Protein AF-I7C5L6-F1 (afdb_monomer)

Nearest PDB structures (foldseek):
  2ygd-assembly1_A  TM=5.302E-01  e=4.881E+00  Homo sapiens
  2r61-assembly1_A  TM=3.384E-01  e=3.337E+00  Staphylococcus aureus
  1m4v-assembly1_A  TM=3.409E-01  e=6.761E+00  Staphylococcus aureus

Radius of gyration: 21.02 Å; Cα contacts (8 Å, |Δi|>4): 288; chains: 1; bounding box: 42×42×60 Å

Solvent-accessible surface area (backbone atoms only — not comparable to full-atom values): 10408 Å² total; per-residue (Å²): 140,83,84,85,80,84,79,84,84,76,85,85,82,88,79,87,86,85,82,88,82,88,83,89,82,81,86,75,46,40,86,86,90,76,24,63,57,84,79,74,75,75,75,74,77,62,84,80,51,79,89,52,47,51,20,24,39,38,35,41,38,31,42,70,52,99,92,49,72,52,73,43,58,35,49,26,67,58,41,86,84,19,30,55,45,77,42,83,42,76,42,90,100,52,62,39,34,36,40,32,58,43,76,37,80,58,90,74,79,72,48,60,49,77,46,80,56,97,88,38,44,44,38,39,41,33,45,82,75,52,76,56,94,65,33,44,34,30,42,24,43,46,46,61,76,52,88,68,55,45,80,49,74,53,90,95,47,39,58,42,39,35,38,35,48,129

Sequence (166 aa):
MAFIKEVAIAVAGLGTAAGVGSAVVLPIIDATPANTRNDLTVRKEEPKDPVYWEKEIRYQMKLTKDRVSVSSPLWCSKKDKSYAFFSLREQDGKKEVDLVCDYVEEKKDLGKTEVDLGGYKVKVECSHTGDTNEIKNYECTVTTTKPDMQLRVKPSDTSKVTLYWQ

Structure (mmCIF, N/CA/C/O backbone):
data_AF-I7C5L6-F1
#
_entry.id   AF-I7C5L6-F1
#
loop_
_atom_site.group_PDB
_atom_site.id
_atom_site.type_symbol
_atom_site.label_atom_id
_atom_site.label_alt_id
_atom_site.label_comp_id
_atom_site.label_asym_id
_atom_site.label_entity_id
_atom_site.label_seq_id
_atom_site.pdbx_PDB_ins_code
_atom_site.Cartn_x
_atom_site.Cartn_y
_atom_site.Cartn_z
_atom_site.occupancy
_atom_site.B_iso_or_equiv
_atom_site.auth_seq_id
_atom_site.auth_comp_id
_atom_site.auth_asym_id
_atom_site.auth_atom_id
_atom_site.pdbx_PDB_model_num
ATOM 1 N N . MET A 1 1 ? -18.486 -28.694 -3.441 1.00 33.28 1 MET A N 1
ATOM 2 C CA . MET A 1 1 ? -17.888 -28.061 -4.637 1.00 33.28 1 MET A CA 1
ATOM 3 C C . MET A 1 1 ? -18.417 -26.642 -4.695 1.00 33.28 1 MET A C 1
ATOM 5 O O . MET A 1 1 ? -19.631 -26.489 -4.706 1.00 33.28 1 MET A O 1
ATOM 9 N N . ALA A 1 2 ? -17.548 -25.635 -4.624 1.00 30.89 2 ALA A N 1
ATOM 10 C CA . ALA A 1 2 ? -17.949 -24.230 -4.603 1.00 30.89 2 ALA A CA 1
ATOM 11 C C . ALA A 1 2 ? -17.578 -23.570 -5.935 1.00 30.89 2 ALA A C 1
ATOM 13 O O . ALA A 1 2 ? -16.436 -23.678 -6.374 1.00 30.89 2 ALA A O 1
ATOM 14 N N . PHE A 1 3 ? -18.543 -22.902 -6.565 1.00 35.38 3 PHE A N 1
ATOM 15 C CA . PHE A 1 3 ? -18.291 -22.019 -7.699 1.00 35.38 3 PHE A CA 1
ATOM 16 C C . PHE A 1 3 ? -17.924 -20.638 -7.159 1.00 35.38 3 PHE A C 1
ATOM 18 O O . PHE A 1 3 ? -18.756 -19.985 -6.528 1.00 35.38 3 PHE A O 1
ATOM 25 N N . ILE A 1 4 ? -16.694 -20.197 -7.418 1.00 42.72 4 ILE A N 1
ATOM 26 C CA . ILE A 1 4 ? -16.280 -18.813 -7.176 1.00 42.72 4 ILE A CA 1
ATOM 27 C C . ILE A 1 4 ? -16.978 -17.949 -8.231 1.00 42.72 4 ILE A C 1
ATOM 29 O O . ILE A 1 4 ? -16.824 -18.189 -9.428 1.00 42.72 4 ILE A O 1
ATOM 33 N N . LYS A 1 5 ? -17.773 -16.970 -7.794 1.00 35.47 5 LYS A N 1
ATOM 34 C CA . LYS A 1 5 ? -18.355 -15.952 -8.675 1.00 35.47 5 LYS A CA 1
ATOM 35 C C . LYS A 1 5 ? -17.513 -14.688 -8.592 1.00 35.47 5 LYS A C 1
ATOM 37 O O . LYS A 1 5 ? -17.755 -13.844 -7.736 1.00 35.47 5 LYS A O 1
ATOM 42 N N . GLU A 1 6 ? -16.548 -14.552 -9.493 1.00 33.06 6 GLU A N 1
ATOM 43 C CA . GLU A 1 6 ? -15.934 -13.251 -9.750 1.00 33.06 6 GLU A CA 1
ATOM 44 C C . GLU A 1 6 ? -16.981 -12.330 -10.392 1.00 33.06 6 GLU A C 1
ATOM 46 O O . GLU A 1 6 ? -17.599 -12.682 -11.399 1.00 33.06 6 GLU A O 1
ATOM 51 N N . VAL A 1 7 ? -17.203 -11.152 -9.804 1.00 38.19 7 VAL A N 1
ATOM 52 C CA . VAL A 1 7 ? -18.089 -10.120 -10.360 1.00 38.19 7 VAL A CA 1
ATOM 53 C C . VAL A 1 7 ? -17.242 -8.900 -10.699 1.00 38.19 7 VAL A C 1
ATOM 55 O O . VAL A 1 7 ? -17.031 -8.012 -9.877 1.00 38.19 7 VAL A O 1
ATOM 58 N N . ALA A 1 8 ? -16.744 -8.861 -11.934 1.00 33.00 8 ALA A N 1
ATOM 59 C CA . ALA A 1 8 ? -16.066 -7.691 -12.473 1.00 33.00 8 ALA A CA 1
ATOM 60 C C . ALA A 1 8 ? -17.103 -6.618 -12.848 1.00 33.00 8 ALA A C 1
ATOM 62 O O . ALA A 1 8 ? -17.738 -6.690 -13.902 1.00 33.00 8 ALA A O 1
ATOM 63 N N . ILE A 1 9 ? -17.284 -5.610 -11.989 1.00 36.66 9 ILE A N 1
ATOM 64 C CA . ILE A 1 9 ? -18.131 -4.449 -12.294 1.00 36.66 9 ILE A CA 1
ATOM 65 C C . ILE A 1 9 ? -17.342 -3.491 -13.196 1.00 36.66 9 ILE A C 1
ATOM 67 O O . ILE A 1 9 ? -16.640 -2.596 -12.730 1.00 36.66 9 ILE A O 1
ATOM 71 N N . ALA A 1 10 ? -17.453 -3.690 -14.509 1.00 32.56 10 ALA A N 1
ATOM 72 C CA . ALA A 1 10 ? -16.919 -2.763 -15.499 1.00 32.56 10 ALA A CA 1
ATOM 73 C C . ALA A 1 10 ? -17.805 -1.506 -15.576 1.00 32.56 10 ALA A C 1
ATOM 75 O O . ALA A 1 10 ? -18.912 -1.542 -16.116 1.00 32.56 10 ALA A O 1
ATOM 76 N N . VAL A 1 11 ? -17.320 -0.381 -15.044 1.00 39.69 11 VAL A N 1
ATOM 77 C CA . VAL A 1 11 ? -18.007 0.914 -15.163 1.00 39.69 11 VAL A CA 1
ATOM 78 C C . VAL A 1 11 ? -17.791 1.473 -16.570 1.00 39.69 11 VAL A C 1
ATOM 80 O O . VAL A 1 11 ? -16.769 2.087 -16.868 1.00 39.69 11 VAL A O 1
ATOM 83 N N . ALA A 1 12 ? -18.771 1.263 -17.448 1.00 43.16 12 ALA A N 1
ATOM 84 C CA . ALA A 1 12 ? -18.807 1.877 -18.770 1.00 43.16 12 ALA A CA 1
ATOM 85 C C . ALA A 1 12 ? -19.254 3.350 -18.673 1.00 43.16 12 ALA A C 1
ATOM 87 O O . ALA A 1 12 ? -20.432 3.635 -18.459 1.00 43.16 12 ALA A O 1
ATOM 88 N N . GLY A 1 13 ? -18.315 4.285 -18.849 1.00 30.61 13 GLY A N 1
ATOM 89 C CA . GLY A 1 13 ? -18.578 5.724 -18.958 1.00 30.61 13 GLY A CA 1
ATOM 90 C C . GLY A 1 13 ? -18.365 6.230 -20.388 1.00 30.61 13 GLY A C 1
ATOM 91 O O . GLY A 1 13 ? -17.232 6.300 -20.854 1.00 30.61 13 GLY A O 1
ATOM 92 N N . LEU A 1 14 ? -19.450 6.577 -21.084 1.00 46.12 14 LEU A N 1
ATOM 93 C CA . LEU A 1 14 ? -19.445 7.119 -22.452 1.00 46.12 14 LEU A CA 1
ATOM 94 C C . LEU A 1 14 ? -19.337 8.658 -22.473 1.00 46.12 14 LEU A C 1
ATOM 96 O O . LEU A 1 14 ? -19.989 9.331 -21.680 1.00 46.12 14 LEU A O 1
ATOM 100 N N . GLY A 1 15 ? -18.595 9.199 -23.449 1.00 32.00 15 GLY A N 1
ATOM 101 C CA . GLY A 1 15 ? -18.550 10.632 -23.800 1.00 32.00 15 GLY A CA 1
ATOM 102 C C . GLY A 1 15 ? -17.309 10.979 -24.643 1.00 32.00 15 GLY A C 1
ATOM 103 O O . GLY A 1 15 ? -16.225 11.113 -24.094 1.00 32.00 15 GLY A O 1
ATOM 104 N N . THR A 1 16 ? -17.344 10.903 -25.983 1.00 39.78 16 THR A N 1
ATOM 105 C CA . THR A 1 16 ? -17.635 12.021 -26.930 1.00 39.78 16 THR A CA 1
ATOM 106 C C . THR A 1 16 ? -16.765 13.271 -26.717 1.00 39.78 16 THR A C 1
ATOM 108 O O . THR A 1 16 ? -16.797 13.829 -25.630 1.00 39.78 16 THR A O 1
ATOM 111 N N . ALA A 1 17 ? -16.055 13.862 -27.686 1.00 41.78 17 ALA A N 1
ATOM 112 C CA . ALA A 1 17 ? -15.763 13.599 -29.109 1.00 41.78 17 ALA A CA 1
ATOM 113 C C . ALA A 1 17 ? -14.393 14.299 -29.414 1.00 41.78 17 ALA A C 1
ATOM 115 O O . ALA A 1 17 ? -13.843 14.921 -28.514 1.00 41.78 17 ALA A O 1
ATOM 116 N N . ALA A 1 18 ? -13.737 14.293 -30.580 1.00 31.88 18 ALA A N 1
ATOM 117 C CA . ALA A 1 18 ? -14.143 14.112 -31.972 1.00 31.88 18 ALA A CA 1
ATOM 118 C C . ALA A 1 18 ? -12.900 13.849 -32.863 1.00 31.88 18 ALA A C 1
ATOM 120 O O . ALA A 1 18 ? -11.780 14.120 -32.441 1.00 31.88 18 ALA A O 1
ATOM 121 N N . GLY A 1 19 ? -13.112 13.459 -34.129 1.00 26.39 19 GLY A N 1
ATOM 122 C CA . GLY A 1 19 ? -12.125 13.655 -35.206 1.00 26.39 19 GLY A CA 1
ATOM 123 C C . GLY A 1 19 ? -11.565 12.386 -35.860 1.00 26.39 19 GLY A C 1
ATOM 124 O O . GLY A 1 19 ? -10.731 11.713 -35.277 1.00 26.39 19 GLY A O 1
ATOM 125 N N . VAL A 1 20 ? -12.011 12.141 -37.103 1.00 33.50 20 VAL A N 1
ATOM 126 C CA . VAL A 1 20 ? -11.332 11.456 -38.235 1.00 33.50 20 VAL A CA 1
ATOM 127 C C . VAL A 1 20 ? -10.340 10.300 -37.945 1.00 33.50 20 VAL A C 1
ATOM 129 O O . VAL A 1 20 ? -9.274 10.503 -37.385 1.00 33.50 20 VAL A O 1
ATOM 132 N N . GLY A 1 21 ? -10.549 9.077 -38.446 1.00 28.88 21 GLY A N 1
ATOM 133 C CA . GLY A 1 21 ? -11.599 8.594 -39.350 1.00 28.88 21 GLY A CA 1
ATOM 134 C C . GLY A 1 21 ? -11.317 7.178 -39.886 1.00 28.88 21 GLY A C 1
ATOM 135 O O . GLY A 1 21 ? -10.445 6.484 -39.373 1.00 28.88 21 GLY A O 1
ATOM 136 N N . SER A 1 22 ? -12.029 6.810 -40.959 1.00 31.31 22 SER A N 1
ATOM 137 C CA . SER A 1 22 ? -12.044 5.502 -41.651 1.00 31.31 22 SER A CA 1
ATOM 138 C C . SER A 1 22 ? -12.897 4.403 -41.003 1.00 31.31 22 SER A C 1
ATOM 140 O O . SER A 1 22 ? -12.822 4.121 -39.812 1.00 31.31 22 SER A O 1
ATOM 142 N N . ALA A 1 23 ? -13.757 3.810 -41.835 1.00 34.16 23 ALA A N 1
ATOM 143 C CA . ALA A 1 23 ? -14.823 2.899 -41.438 1.00 34.16 23 ALA A CA 1
ATOM 144 C C . ALA A 1 23 ? -14.398 1.418 -41.413 1.00 34.16 23 ALA A C 1
ATOM 146 O O . ALA A 1 23 ? -13.363 1.018 -41.940 1.00 34.16 23 ALA A O 1
ATOM 147 N N . VAL A 1 24 ? -15.260 0.618 -40.787 1.00 38.59 24 VAL A N 1
ATOM 148 C CA . VAL A 1 24 ? -15.117 -0.813 -40.491 1.00 38.59 24 VAL A CA 1
ATOM 149 C C . VAL A 1 24 ? -15.141 -1.690 -41.750 1.00 38.59 24 VAL A C 1
ATOM 151 O O . VAL A 1 24 ? -15.969 -1.478 -42.633 1.00 38.59 24 VAL A O 1
ATOM 154 N N . VAL A 1 25 ? -14.338 -2.764 -41.766 1.00 29.75 25 VAL A N 1
ATOM 155 C CA . VAL A 1 25 ? -14.565 -3.936 -42.636 1.00 29.75 25 VAL A CA 1
ATOM 156 C C . VAL A 1 25 ? -14.472 -5.228 -41.813 1.00 29.75 25 VAL A C 1
ATOM 158 O O . VAL A 1 25 ? -13.406 -5.824 -41.655 1.00 29.75 25 VAL A O 1
ATOM 161 N N . LEU A 1 26 ? -15.617 -5.680 -41.296 1.00 33.00 26 LEU A N 1
ATOM 162 C CA . LEU A 1 26 ? -15.803 -7.054 -40.824 1.00 33.00 26 LEU A CA 1
ATOM 163 C C . LEU A 1 26 ? -15.965 -7.956 -42.056 1.00 33.00 26 LEU A C 1
ATOM 165 O O . LEU A 1 26 ? -16.839 -7.693 -42.882 1.00 33.00 26 LEU A O 1
ATOM 169 N N . PRO A 1 27 ? -15.173 -9.031 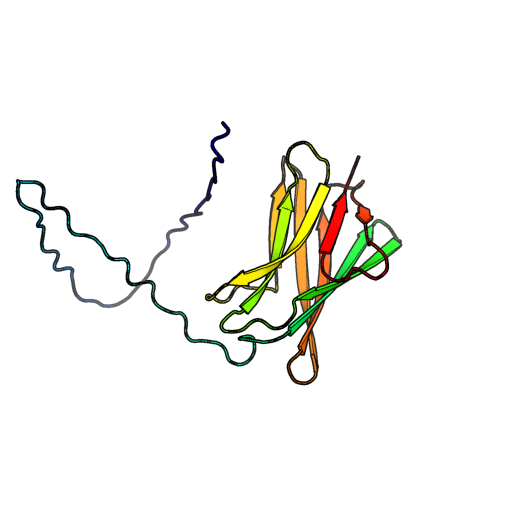-42.189 1.00 33.09 27 PRO A N 1
ATOM 170 C CA . PRO A 1 27 ? -15.820 -10.279 -42.586 1.00 33.09 27 PRO A CA 1
ATOM 171 C C . PRO A 1 27 ? -16.410 -11.050 -41.410 1.00 33.09 27 PRO A C 1
ATOM 173 O O . PRO A 1 27 ? -16.110 -10.804 -40.245 1.00 33.09 27 PRO A O 1
ATOM 176 N N . ILE A 1 28 ? -17.273 -11.983 -41.779 1.00 41.88 28 ILE A N 1
ATOM 177 C CA . ILE A 1 28 ? -18.179 -12.775 -40.957 1.00 41.88 28 ILE A CA 1
ATOM 178 C C . ILE A 1 28 ? -18.011 -14.191 -41.553 1.00 41.88 28 ILE A C 1
ATOM 180 O O . ILE A 1 28 ? -18.373 -14.369 -42.711 1.00 41.88 28 ILE A O 1
ATOM 184 N N . ILE A 1 29 ? -17.399 -15.142 -40.822 1.00 34.56 29 ILE A N 1
ATOM 185 C CA . ILE A 1 29 ? -17.243 -16.626 -41.015 1.00 34.56 29 ILE A CA 1
ATOM 186 C C . ILE A 1 29 ? -16.641 -17.159 -39.696 1.00 34.56 29 ILE A C 1
ATOM 188 O O . ILE A 1 29 ? -15.807 -16.434 -39.16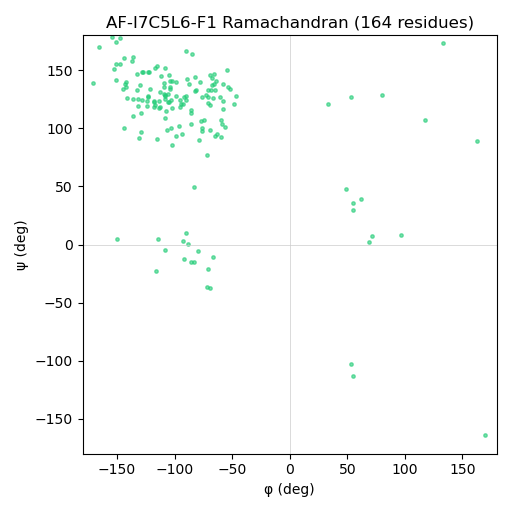0 1.00 34.56 29 ILE A O 1
ATOM 192 N N . ASP A 1 30 ? -16.996 -18.295 -39.069 1.00 29.19 30 ASP A N 1
ATOM 193 C CA . ASP A 1 30 ? -17.431 -19.675 -39.452 1.00 29.19 30 ASP A CA 1
ATOM 194 C C . ASP A 1 30 ? -18.707 -19.985 -40.290 1.00 29.19 30 ASP A C 1
ATOM 196 O O . ASP A 1 30 ? -19.840 -19.780 -39.855 1.00 29.19 30 ASP A O 1
ATOM 200 N N . ALA A 1 31 ? -18.570 -20.739 -41.386 1.00 32.34 31 ALA A N 1
ATOM 201 C CA . ALA A 1 31 ? -19.671 -21.592 -41.866 1.00 32.34 31 ALA A CA 1
ATOM 202 C C . ALA A 1 31 ? -19.897 -22.748 -40.857 1.00 32.34 31 ALA A C 1
ATOM 204 O O . ALA A 1 31 ? -18.930 -23.384 -40.456 1.00 32.34 31 ALA A O 1
ATOM 205 N N . THR A 1 32 ? -21.109 -23.092 -40.407 1.00 45.69 32 THR A N 1
ATOM 206 C CA . THR A 1 32 ? -22.410 -23.041 -41.102 1.00 45.69 32 THR A CA 1
ATOM 207 C C . THR A 1 32 ? -23.598 -22.625 -40.215 1.00 45.69 32 THR A C 1
ATOM 209 O O . THR A 1 32 ? -23.847 -23.273 -39.201 1.00 45.69 32 THR A O 1
ATOM 212 N N . PRO A 1 33 ? -24.481 -21.730 -40.691 1.00 42.56 33 PRO A N 1
ATOM 213 C CA . PRO A 1 33 ? -24.214 -20.418 -41.256 1.00 42.56 33 PRO A CA 1
ATOM 214 C C . PRO A 1 33 ? -24.527 -19.341 -40.195 1.00 42.56 33 PRO A C 1
ATOM 216 O O . PRO A 1 33 ? -25.635 -18.811 -40.146 1.00 42.56 33 PRO A O 1
ATOM 219 N N . ALA A 1 34 ? -23.565 -19.026 -39.326 1.00 42.19 34 ALA A N 1
ATOM 220 C CA . ALA A 1 34 ? -23.666 -17.892 -38.389 1.00 42.19 34 ALA A CA 1
ATOM 221 C C . ALA A 1 34 ? -22.309 -17.263 -38.029 1.00 42.19 34 ALA A C 1
ATOM 223 O O . ALA A 1 34 ? -22.248 -16.299 -37.273 1.00 42.19 34 ALA A O 1
ATOM 224 N N . ASN A 1 35 ? -21.236 -17.730 -38.663 1.00 36.00 35 ASN A N 1
ATOM 225 C CA . ASN A 1 35 ? -20.111 -16.905 -39.045 1.00 36.00 35 ASN A CA 1
ATOM 226 C C . ASN A 1 35 ? -19.339 -16.224 -37.893 1.00 36.00 35 ASN A C 1
ATOM 228 O O . ASN A 1 35 ? -18.856 -15.096 -38.034 1.00 36.00 35 ASN A O 1
ATOM 232 N N . THR A 1 36 ? -19.160 -16.957 -36.789 1.00 39.94 36 THR A N 1
ATOM 233 C CA . THR A 1 36 ? -18.312 -16.587 -35.650 1.00 39.94 36 THR A CA 1
ATOM 234 C C . THR A 1 36 ? -16.864 -16.405 -36.092 1.00 39.94 36 THR A C 1
ATOM 236 O O . THR A 1 36 ? -16.128 -17.347 -36.362 1.00 39.94 36 THR A O 1
ATOM 239 N N . ARG A 1 37 ? -16.434 -15.146 -36.132 1.00 38.62 37 ARG A N 1
ATOM 240 C CA . ARG A 1 37 ? -15.018 -14.840 -36.028 1.00 38.62 37 ARG A CA 1
ATOM 241 C C . ARG A 1 37 ? -14.628 -14.848 -34.565 1.00 38.62 37 ARG A C 1
ATOM 243 O O . ARG A 1 37 ? -15.247 -14.152 -33.763 1.00 38.62 37 ARG A O 1
ATOM 250 N N . ASN A 1 38 ? -13.531 -15.534 -34.265 1.00 38.69 38 ASN A N 1
ATOM 251 C CA . ASN A 1 38 ? -12.715 -15.197 -33.109 1.00 38.69 38 ASN A CA 1
ATOM 252 C C . ASN A 1 38 ? -12.289 -13.731 -33.237 1.00 38.69 38 ASN A C 1
ATOM 254 O O . ASN A 1 38 ? -11.349 -13.415 -33.972 1.00 38.69 38 ASN A O 1
ATOM 258 N N . ASP A 1 39 ? -12.970 -12.850 -32.508 1.00 39.16 39 ASP A N 1
ATOM 259 C CA . ASP A 1 39 ? -12.452 -11.528 -32.185 1.00 39.16 39 ASP A CA 1
ATOM 260 C C . ASP A 1 39 ? -11.325 -11.726 -31.165 1.00 39.16 39 ASP A C 1
ATOM 262 O O . ASP A 1 39 ? -11.499 -11.600 -29.952 1.00 39.16 39 ASP A O 1
ATOM 266 N N . LEU A 1 40 ? -10.170 -12.166 -31.681 1.00 40.50 40 LEU A N 1
ATOM 267 C CA . LEU A 1 40 ? -8.907 -12.160 -30.961 1.00 40.50 40 LEU A CA 1
ATOM 268 C C . LEU A 1 40 ? -8.629 -10.710 -30.605 1.00 40.50 40 LEU A C 1
ATOM 270 O O . LEU A 1 40 ? -8.038 -9.965 -31.388 1.00 40.50 40 LEU A O 1
ATOM 274 N N . THR A 1 41 ? -9.071 -10.327 -29.411 1.00 41.56 41 THR A N 1
ATOM 275 C CA . THR A 1 41 ? -8.791 -9.028 -28.829 1.00 41.56 41 THR A CA 1
ATOM 276 C C . THR A 1 41 ? -7.282 -8.974 -28.652 1.00 41.56 41 THR A C 1
ATOM 278 O O . THR A 1 41 ? -6.742 -9.516 -27.687 1.00 41.56 41 THR A O 1
ATOM 281 N N . VAL A 1 42 ? -6.581 -8.398 -29.633 1.00 42.97 42 VAL A N 1
ATOM 282 C CA . VAL A 1 42 ? -5.136 -8.188 -29.565 1.00 42.97 42 VAL A CA 1
ATOM 283 C C . VAL A 1 42 ? -4.925 -7.206 -28.428 1.00 42.97 42 VAL A C 1
ATOM 285 O O . VAL A 1 42 ? -5.065 -5.995 -28.601 1.00 42.97 42 VAL A O 1
ATOM 288 N N . ARG A 1 43 ? -4.685 -7.764 -27.238 1.00 49.19 43 ARG A N 1
ATOM 289 C CA . ARG A 1 43 ? -4.476 -7.032 -25.997 1.00 49.19 43 ARG A CA 1
ATOM 290 C C . ARG A 1 43 ? -3.280 -6.130 -26.245 1.00 49.19 43 ARG A C 1
ATOM 292 O O . ARG A 1 43 ? -2.154 -6.600 -26.387 1.00 49.19 43 ARG A O 1
ATOM 299 N N . LYS A 1 44 ? -3.571 -4.849 -26.451 1.00 53.66 44 LYS A N 1
ATOM 300 C CA . LYS A 1 44 ? -2.599 -3.864 -26.904 1.00 53.66 44 LYS A CA 1
ATOM 301 C C . LYS A 1 44 ? -1.624 -3.650 -25.757 1.00 53.66 44 LYS A C 1
ATOM 303 O O . LYS A 1 44 ? -1.967 -2.928 -24.827 1.00 53.66 44 LYS A O 1
ATOM 308 N N . GLU A 1 45 ? -0.467 -4.313 -25.817 1.00 59.50 45 GLU A N 1
ATOM 309 C CA . GLU A 1 45 ? 0.580 -4.174 -24.803 1.00 59.50 45 GLU A CA 1
ATOM 310 C C . GLU A 1 45 ? 0.833 -2.688 -24.550 1.00 59.50 45 GLU A C 1
ATOM 312 O O . GLU A 1 45 ? 1.132 -1.913 -25.466 1.00 59.50 45 GLU A O 1
ATOM 317 N N . GLU A 1 46 ? 0.649 -2.285 -23.298 1.00 63.44 46 GLU A N 1
ATOM 318 C CA . GLU A 1 46 ? 0.896 -0.918 -22.887 1.00 63.44 46 GLU A CA 1
ATOM 319 C C . GLU A 1 46 ? 2.406 -0.634 -22.983 1.00 63.44 46 GLU A C 1
ATOM 321 O O . GLU A 1 46 ? 3.216 -1.489 -22.606 1.00 63.44 46 GLU A O 1
ATOM 326 N N . PRO A 1 47 ? 2.832 0.537 -23.497 1.00 72.31 47 PRO A N 1
ATOM 327 C CA . PRO A 1 47 ? 4.247 0.884 -23.529 1.00 72.31 47 PRO A CA 1
ATOM 328 C C . PRO A 1 47 ? 4.831 0.857 -22.111 1.00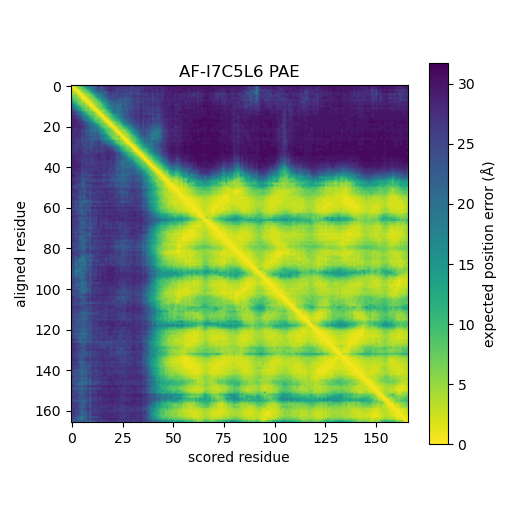 72.31 47 PRO A C 1
ATOM 330 O O . PRO A 1 47 ? 4.439 1.640 -21.247 1.00 72.31 47 PRO A O 1
ATOM 333 N N . LYS A 1 48 ? 5.783 -0.057 -21.891 1.00 79.19 48 LYS A N 1
ATOM 334 C CA . LYS A 1 48 ? 6.424 -0.287 -20.591 1.00 79.19 48 LYS A CA 1
ATOM 335 C C . LYS A 1 48 ? 7.072 0.996 -20.085 1.00 79.19 48 LYS A C 1
ATOM 337 O O . LYS A 1 48 ? 7.931 1.562 -20.756 1.00 79.19 48 LYS A O 1
ATOM 342 N N . ASP A 1 49 ? 6.682 1.421 -18.890 1.00 77.25 49 ASP A N 1
ATOM 343 C CA . ASP A 1 49 ? 7.241 2.582 -18.213 1.00 77.25 49 ASP A CA 1
ATOM 344 C C . ASP A 1 49 ? 8.498 2.158 -17.429 1.00 77.25 49 ASP A C 1
ATOM 346 O O . ASP A 1 49 ? 8.372 1.561 -16.352 1.00 77.25 49 ASP A O 1
ATOM 350 N N . PRO A 1 50 ? 9.719 2.458 -17.919 1.00 73.19 50 PRO A N 1
ATOM 351 C CA . PRO A 1 50 ? 10.964 2.006 -17.298 1.00 73.19 50 PRO A CA 1
ATOM 352 C C . PRO A 1 50 ? 11.213 2.641 -15.922 1.00 73.19 50 PRO A C 1
ATOM 354 O O . PRO A 1 50 ? 12.117 2.214 -15.200 1.00 73.19 50 PRO A O 1
ATOM 357 N N . VAL A 1 51 ? 10.428 3.659 -15.543 1.00 78.50 51 VAL A N 1
ATOM 358 C CA . VAL A 1 51 ? 10.481 4.253 -14.209 1.00 78.50 51 VAL A CA 1
ATOM 359 C C . VAL A 1 51 ? 9.879 3.295 -13.181 1.00 78.50 51 VAL A C 1
ATOM 361 O O . VAL A 1 51 ? 10.419 3.218 -12.084 1.00 78.50 51 VAL A O 1
ATOM 364 N N . TYR A 1 52 ? 8.823 2.542 -13.511 1.00 80.06 52 TYR A N 1
ATOM 365 C CA . TYR A 1 52 ? 8.080 1.700 -12.552 1.00 80.06 52 TYR A CA 1
ATOM 366 C C . TYR A 1 52 ? 8.137 0.195 -12.843 1.00 80.06 52 TYR A C 1
ATOM 368 O O . TYR A 1 52 ? 7.927 -0.610 -11.936 1.00 80.06 52 TYR A O 1
ATOM 376 N N . TRP A 1 53 ? 8.410 -0.193 -14.087 1.00 87.94 53 TRP A N 1
ATOM 377 C CA . TRP A 1 53 ? 8.509 -1.589 -14.506 1.00 87.94 53 TRP A CA 1
ATOM 378 C C . TRP A 1 53 ? 9.689 -2.294 -13.830 1.00 87.94 53 TRP A C 1
ATOM 380 O O . TRP A 1 53 ? 10.799 -1.757 -13.802 1.00 87.94 53 TRP A O 1
ATOM 390 N N . GLU A 1 54 ? 9.459 -3.498 -13.295 1.00 90.19 54 GLU A N 1
ATOM 391 C CA . GLU A 1 54 ? 10.488 -4.312 -12.629 1.00 90.19 54 GLU A CA 1
ATOM 392 C C . GLU A 1 54 ? 11.217 -3.567 -11.488 1.00 90.19 54 GLU A C 1
ATOM 394 O O . GLU A 1 54 ? 12.420 -3.746 -11.268 1.00 90.19 54 GLU A O 1
ATOM 399 N N . LYS A 1 55 ? 10.490 -2.722 -10.745 1.00 89.25 55 LYS A N 1
ATOM 400 C CA . LYS A 1 55 ? 10.985 -2.024 -9.548 1.00 89.25 55 LYS A CA 1
ATOM 401 C C . LYS A 1 55 ? 10.368 -2.576 -8.271 1.00 89.25 55 LYS A C 1
ATOM 403 O O . LYS A 1 55 ? 9.253 -3.090 -8.268 1.00 89.25 55 LYS A O 1
ATOM 408 N N . GLU A 1 56 ? 11.119 -2.460 -7.182 1.00 93.06 56 GLU A N 1
ATOM 409 C CA . GLU A 1 56 ? 10.582 -2.669 -5.840 1.00 93.06 56 GLU A CA 1
ATOM 410 C C . GLU A 1 56 ? 9.790 -1.424 -5.430 1.00 93.06 56 GLU A C 1
ATOM 412 O O . GLU A 1 56 ? 10.227 -0.300 -5.689 1.00 93.06 56 GLU A O 1
ATOM 417 N N . ILE A 1 57 ? 8.645 -1.605 -4.772 1.00 92.50 57 ILE A N 1
ATOM 418 C CA . ILE A 1 57 ? 7.853 -0.488 -4.253 1.00 92.50 57 ILE A CA 1
ATOM 419 C C . ILE A 1 57 ? 7.649 -0.637 -2.750 1.00 92.50 57 ILE A C 1
ATOM 421 O O . ILE A 1 57 ? 7.200 -1.674 -2.262 1.00 92.50 57 ILE A O 1
ATOM 425 N N . ARG A 1 58 ? 7.978 0.421 -2.008 1.00 94.06 58 ARG A N 1
ATOM 426 C CA . ARG A 1 58 ? 7.811 0.515 -0.558 1.00 94.06 58 ARG A CA 1
ATOM 427 C C . ARG A 1 58 ? 6.755 1.555 -0.240 1.00 94.06 58 ARG A C 1
ATOM 429 O O . ARG A 1 58 ? 6.931 2.734 -0.534 1.00 94.06 58 ARG A O 1
ATOM 436 N N . TYR A 1 59 ? 5.687 1.115 0.403 1.00 92.69 59 TYR A N 1
ATOM 437 C CA . TYR A 1 59 ? 4.615 1.965 0.894 1.00 92.69 59 TYR A CA 1
ATOM 438 C C . TYR A 1 59 ? 4.727 2.097 2.414 1.00 92.69 59 TYR A C 1
ATOM 440 O O . TYR A 1 59 ? 4.801 1.091 3.120 1.00 92.69 59 TYR A O 1
ATOM 448 N N . GLN A 1 60 ? 4.690 3.321 2.935 1.00 93.19 60 GLN A N 1
ATOM 449 C CA . GLN A 1 60 ? 4.430 3.577 4.350 1.00 93.19 60 GLN A CA 1
ATOM 450 C C . GLN A 1 60 ? 2.932 3.831 4.524 1.00 93.19 60 GLN A C 1
ATOM 452 O O . GLN A 1 60 ? 2.457 4.946 4.318 1.00 93.19 60 GLN A O 1
ATOM 457 N N . MET A 1 61 ? 2.182 2.789 4.881 1.00 92.19 61 MET A N 1
ATOM 458 C CA . MET A 1 61 ? 0.748 2.874 5.156 1.00 92.19 61 MET A CA 1
ATOM 459 C C . MET A 1 61 ? 0.526 3.581 6.496 1.00 92.19 61 MET A C 1
ATOM 461 O O . MET A 1 61 ? 1.107 3.181 7.502 1.00 92.19 61 MET A O 1
ATOM 465 N N . LYS A 1 62 ? -0.325 4.605 6.532 1.00 92.00 62 LYS A N 1
ATOM 466 C CA . LYS A 1 62 ? -0.720 5.351 7.734 1.00 92.00 62 LYS A CA 1
ATOM 467 C C . LYS A 1 62 ? -2.237 5.323 7.879 1.00 92.00 62 LYS A C 1
ATOM 469 O O . LYS A 1 62 ? -2.943 5.773 6.982 1.00 92.00 62 LYS A O 1
ATOM 474 N N . LEU A 1 63 ? -2.735 4.844 9.015 1.00 89.88 63 LEU A N 1
ATOM 475 C CA . LEU A 1 63 ? -4.131 4.989 9.422 1.00 89.88 63 LEU A CA 1
ATOM 476 C C . LEU A 1 63 ? -4.186 6.006 10.563 1.00 89.88 63 LEU A C 1
ATOM 478 O O . LEU A 1 63 ? -3.649 5.760 11.645 1.00 89.88 63 LEU A O 1
ATOM 482 N N . THR A 1 64 ? -4.837 7.142 10.323 1.00 82.56 64 THR A N 1
ATOM 483 C CA . THR A 1 64 ? -5.045 8.178 11.341 1.00 82.56 64 THR A CA 1
ATOM 484 C C . THR A 1 64 ? -6.479 8.116 11.843 1.00 82.56 64 THR A C 1
ATOM 486 O O . THR A 1 64 ? -7.420 8.229 11.062 1.00 82.56 64 THR A O 1
ATOM 489 N N . LYS A 1 65 ? -6.633 7.965 13.158 1.00 76.25 65 LYS A N 1
ATOM 490 C CA . LYS A 1 65 ? -7.909 7.976 13.867 1.00 76.25 65 LYS A CA 1
ATOM 491 C C . LYS A 1 65 ? -7.829 8.972 15.019 1.00 76.25 65 LYS A C 1
ATOM 493 O O . LYS A 1 65 ? -6.952 8.872 15.877 1.00 76.25 65 LYS A O 1
ATOM 498 N N . ASP A 1 66 ? -8.750 9.929 15.038 1.00 76.38 66 ASP A N 1
ATOM 499 C CA . ASP A 1 66 ? -8.795 11.026 16.008 1.00 76.38 66 ASP A CA 1
ATOM 500 C C . ASP A 1 66 ? -7.459 11.796 16.080 1.00 76.38 66 ASP A C 1
ATOM 502 O O . ASP A 1 66 ? -7.147 12.590 15.195 1.00 76.38 66 ASP A O 1
ATOM 506 N N . ARG A 1 67 ? -6.652 11.555 17.123 1.00 76.75 67 ARG A N 1
ATOM 507 C CA . ARG A 1 67 ? -5.307 12.136 17.316 1.00 76.75 67 ARG A CA 1
ATOM 508 C 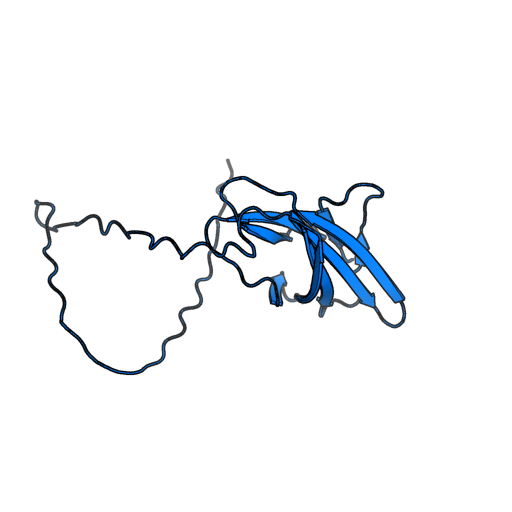C . ARG A 1 67 ? -4.177 11.100 17.274 1.00 76.75 67 ARG A C 1
ATOM 510 O O . ARG A 1 67 ? -3.030 11.443 17.541 1.00 76.75 67 ARG A O 1
ATOM 517 N N . VAL A 1 68 ? -4.490 9.841 16.976 1.00 77.75 68 VAL A N 1
ATOM 518 C CA . VAL A 1 68 ? -3.537 8.727 16.941 1.00 77.75 68 VAL A CA 1
ATOM 519 C C . VAL A 1 68 ? -3.308 8.323 15.489 1.00 77.75 68 VAL A C 1
ATOM 521 O O . VAL A 1 68 ? -4.256 8.062 14.752 1.00 77.75 68 VAL A O 1
ATOM 524 N N . SER A 1 69 ? -2.045 8.251 15.072 1.00 83.44 69 SER A N 1
ATOM 525 C CA . SER A 1 69 ? -1.665 7.705 13.769 1.00 83.44 69 SER A CA 1
ATOM 526 C C . SER A 1 69 ? -0.876 6.419 13.980 1.00 83.44 69 SER A C 1
ATOM 528 O O . SER A 1 69 ? 0.129 6.412 14.692 1.00 83.44 69 SER A O 1
ATOM 530 N N . VAL A 1 70 ? -1.350 5.327 13.385 1.00 87.75 70 VAL A N 1
ATOM 531 C CA . VAL A 1 70 ? -0.655 4.036 13.346 1.00 87.75 70 VAL A CA 1
ATOM 532 C C . VAL A 1 70 ? -0.071 3.883 11.951 1.00 87.75 70 VAL A C 1
ATOM 534 O O . VAL A 1 70 ? -0.764 4.134 10.965 1.00 87.75 70 VAL A O 1
ATOM 537 N N . SER A 1 71 ? 1.193 3.470 11.850 1.00 89.38 71 SER A N 1
ATOM 538 C CA . SER A 1 71 ? 1.841 3.281 10.552 1.00 89.38 71 SER A CA 1
ATOM 539 C C . SER A 1 71 ? 2.495 1.913 10.408 1.00 89.38 71 SER A C 1
ATOM 541 O O . SER A 1 71 ? 2.965 1.342 11.392 1.00 89.38 71 SER A O 1
ATOM 543 N N . SER A 1 72 ? 2.517 1.405 9.178 1.00 90.31 72 SER A N 1
ATOM 544 C CA . SER A 1 72 ? 3.091 0.116 8.813 1.00 90.31 72 SER A CA 1
ATOM 545 C C . SER A 1 72 ? 3.774 0.186 7.452 1.00 90.31 72 SER A C 1
ATOM 547 O O . SER A 1 72 ? 3.184 0.728 6.516 1.00 90.31 72 SER A O 1
ATOM 549 N N . PRO A 1 73 ? 4.957 -0.420 7.286 1.00 92.06 73 PRO A N 1
ATOM 550 C CA . PRO A 1 73 ? 5.476 -0.710 5.959 1.00 92.06 73 PRO A CA 1
ATOM 551 C C . PRO A 1 73 ? 4.595 -1.743 5.235 1.00 92.06 73 PRO A C 1
ATOM 553 O O . PRO A 1 73 ? 4.072 -2.669 5.859 1.00 92.06 73 PRO A O 1
ATOM 556 N N . LEU A 1 74 ? 4.495 -1.603 3.914 1.00 91.56 74 LEU A N 1
ATOM 557 C CA . LEU A 1 74 ? 4.120 -2.647 2.961 1.00 91.56 74 LEU A CA 1
ATOM 558 C C . LEU A 1 74 ? 5.148 -2.621 1.820 1.00 91.56 74 LEU A C 1
ATOM 560 O O . LEU A 1 74 ? 5.314 -1.591 1.167 1.00 91.56 74 LEU A O 1
ATOM 564 N N . TRP A 1 75 ? 5.875 -3.715 1.601 1.00 93.00 75 TRP A N 1
ATOM 565 C CA . TRP A 1 75 ? 6.970 -3.797 0.630 1.00 93.00 75 TRP A CA 1
ATOM 566 C C . TRP A 1 75 ? 6.663 -4.828 -0.451 1.00 93.00 75 TRP A C 1
ATOM 568 O O . TRP A 1 75 ? 6.556 -6.023 -0.179 1.00 93.00 75 TRP A O 1
ATOM 578 N N . CYS A 1 76 ? 6.577 -4.358 -1.690 1.00 90.94 76 CYS A N 1
ATOM 579 C CA . CYS A 1 76 ? 6.357 -5.181 -2.866 1.00 90.94 76 CYS A CA 1
ATOM 580 C C . CYS A 1 76 ? 7.679 -5.347 -3.609 1.00 90.94 76 CYS A C 1
ATOM 582 O O . CYS A 1 76 ? 8.133 -4.438 -4.305 1.00 90.94 76 CYS A O 1
ATOM 584 N N . SER A 1 77 ? 8.316 -6.499 -3.396 1.00 92.31 77 SER A N 1
ATOM 585 C CA . SER A 1 77 ? 9.591 -6.872 -4.010 1.00 92.31 77 SER A CA 1
ATOM 586 C C . SER A 1 77 ? 9.551 -6.770 -5.535 1.00 92.31 77 SER A C 1
ATOM 588 O O . SER A 1 77 ? 8.527 -7.015 -6.166 1.00 92.31 77 SER A O 1
ATOM 590 N N . LYS A 1 78 ? 10.701 -6.476 -6.146 1.00 92.06 78 LYS A N 1
ATOM 591 C CA . LYS A 1 78 ? 10.876 -6.554 -7.602 1.00 92.06 78 LYS A CA 1
ATOM 592 C C . LYS A 1 78 ? 10.466 -7.937 -8.134 1.00 92.06 78 LYS A C 1
ATOM 594 O O . LYS A 1 78 ? 10.884 -8.961 -7.594 1.00 92.06 78 LYS A O 1
ATOM 599 N N . LYS A 1 79 ? 9.713 -7.958 -9.236 1.00 90.50 79 LYS A N 1
ATOM 600 C CA . LYS A 1 79 ? 9.346 -9.166 -9.989 1.00 90.50 79 LYS A CA 1
ATOM 601 C C . LYS A 1 79 ? 9.638 -8.953 -11.476 1.00 90.50 79 LYS A C 1
ATOM 603 O O . LYS A 1 79 ? 9.361 -7.872 -11.989 1.00 90.50 79 LYS A O 1
ATOM 608 N N . ASP A 1 80 ? 10.206 -9.965 -12.136 1.00 89.44 80 ASP A N 1
ATOM 609 C CA . ASP A 1 80 ? 10.477 -9.948 -13.583 1.00 89.44 80 ASP A CA 1
ATOM 610 C C . ASP A 1 80 ? 9.183 -9.717 -14.371 1.00 89.44 80 ASP A C 1
ATOM 612 O O . ASP A 1 80 ? 8.146 -10.301 -14.042 1.00 89.44 80 ASP A O 1
ATOM 616 N N . LYS A 1 81 ? 9.254 -8.872 -15.404 1.00 86.38 81 LYS A N 1
ATOM 617 C CA . LYS A 1 81 ? 8.148 -8.541 -16.306 1.00 86.38 81 LYS A CA 1
ATOM 618 C C . LYS A 1 81 ? 6.837 -8.173 -15.595 1.00 86.38 81 LYS A C 1
ATOM 620 O O . LYS A 1 81 ? 5.773 -8.700 -15.917 1.00 86.38 81 LYS A O 1
ATOM 625 N N . SER A 1 82 ? 6.884 -7.299 -14.591 1.00 87.00 82 SER A N 1
ATOM 626 C CA . SER A 1 82 ? 5.671 -6.813 -13.919 1.00 87.00 82 SER A CA 1
ATOM 627 C C . SER A 1 82 ? 5.845 -5.415 -13.326 1.00 87.00 82 SER A C 1
ATOM 629 O O . SER A 1 82 ? 6.927 -5.046 -12.862 1.00 87.00 82 SER A O 1
ATOM 631 N N . TYR A 1 83 ? 4.742 -4.673 -13.242 1.00 86.19 83 TYR A N 1
ATOM 632 C CA . TYR A 1 83 ? 4.567 -3.611 -12.257 1.00 86.19 83 TYR A CA 1
ATOM 633 C C . TYR A 1 83 ? 4.132 -4.229 -10.929 1.00 86.19 83 TYR A C 1
ATOM 635 O O . TYR A 1 83 ? 3.210 -5.047 -10.892 1.00 86.19 83 TYR A O 1
ATOM 643 N N . ALA A 1 84 ? 4.772 -3.814 -9.839 1.00 87.94 84 ALA A N 1
ATOM 644 C CA . ALA A 1 84 ? 4.280 -4.072 -8.494 1.00 87.94 84 ALA A CA 1
ATOM 645 C C . ALA A 1 84 ? 3.207 -3.035 -8.117 1.00 87.94 84 ALA A C 1
ATOM 647 O O . ALA A 1 84 ? 3.307 -1.864 -8.483 1.00 87.94 84 ALA A O 1
ATOM 648 N N . PHE A 1 85 ? 2.191 -3.455 -7.371 1.00 86.25 85 PHE A N 1
ATOM 649 C CA . PHE A 1 85 ? 1.206 -2.579 -6.733 1.00 86.25 85 PHE A CA 1
ATOM 650 C C . PHE A 1 85 ? 0.674 -3.250 -5.458 1.00 86.25 85 PHE A C 1
ATOM 652 O O . PHE A 1 85 ? 1.008 -4.403 -5.183 1.00 86.25 85 PHE A O 1
ATOM 659 N N . PHE A 1 86 ? -0.157 -2.562 -4.670 1.00 85.62 86 PHE A N 1
ATOM 660 C CA . PHE A 1 86 ? -0.937 -3.211 -3.610 1.00 85.62 86 PHE A CA 1
ATOM 661 C C . PHE A 1 86 ? -2.394 -3.398 -4.048 1.00 85.62 86 PHE A C 1
ATOM 663 O O . PHE A 1 86 ? -2.991 -2.525 -4.672 1.00 85.62 86 PHE A O 1
ATOM 670 N N . SER A 1 87 ? -2.977 -4.539 -3.692 1.00 83.25 87 SER A N 1
ATOM 671 C CA . SER A 1 87 ? -4.401 -4.835 -3.850 1.00 83.25 87 SER A CA 1
ATOM 672 C C . SER A 1 87 ? -5.071 -4.913 -2.480 1.00 83.25 87 SER A C 1
ATOM 674 O O . SER A 1 87 ? -4.460 -5.369 -1.513 1.00 83.25 87 SER A O 1
ATOM 676 N N . LEU A 1 88 ? -6.324 -4.467 -2.402 1.00 83.69 88 LEU A N 1
ATOM 677 C CA . LEU A 1 88 ? -7.207 -4.678 -1.255 1.00 83.69 88 LEU A CA 1
ATOM 678 C C . LEU A 1 88 ? -7.981 -5.981 -1.485 1.00 83.69 88 LEU A C 1
ATOM 680 O O . LEU A 1 88 ? -8.584 -6.154 -2.543 1.00 83.69 88 LEU A O 1
ATOM 684 N N . ARG A 1 89 ? -7.955 -6.894 -0.512 1.00 83.00 89 ARG A N 1
ATOM 685 C CA . ARG A 1 89 ? -8.647 -8.188 -0.569 1.00 83.00 89 ARG A CA 1
ATOM 686 C C . ARG A 1 89 ? -9.473 -8.388 0.698 1.00 83.00 89 ARG A C 1
ATOM 688 O O . ARG A 1 89 ? -8.917 -8.504 1.789 1.00 83.00 89 ARG A O 1
ATOM 695 N N . GLU A 1 90 ? -10.793 -8.401 0.559 1.00 79.94 90 GLU A N 1
ATOM 696 C CA . GLU A 1 90 ? -11.712 -8.753 1.646 1.00 79.94 90 GLU A CA 1
ATOM 697 C C . GLU A 1 90 ? -11.585 -10.248 1.979 1.00 79.94 90 GLU A C 1
ATOM 699 O O . GLU A 1 90 ? -11.320 -11.063 1.092 1.00 79.94 90 GLU A O 1
ATOM 704 N N . GLN A 1 91 ? -11.751 -10.624 3.251 1.00 75.56 91 GLN A N 1
ATOM 705 C CA . GLN A 1 91 ? -11.900 -12.032 3.628 1.00 75.56 91 GLN A CA 1
ATOM 706 C C . GLN A 1 91 ? -13.367 -12.354 3.917 1.00 75.56 91 GLN A C 1
ATOM 708 O O . GLN A 1 91 ? -13.939 -11.832 4.874 1.00 75.56 91 GLN A O 1
ATOM 713 N N . ASP A 1 92 ? -13.945 -13.263 3.126 1.00 71.69 92 ASP A N 1
ATOM 714 C CA . ASP A 1 92 ? -15.333 -13.716 3.265 1.00 71.69 92 ASP A CA 1
ATOM 715 C C . ASP A 1 92 ? -15.705 -14.045 4.719 1.00 71.69 92 ASP A C 1
ATOM 717 O O . ASP A 1 92 ? -15.035 -14.818 5.412 1.00 71.69 92 ASP A O 1
ATOM 721 N N . GLY A 1 93 ? -16.809 -13.454 5.183 1.00 70.94 93 GLY A N 1
ATOM 722 C CA . GLY A 1 93 ? -17.341 -13.668 6.529 1.00 70.94 93 GLY A CA 1
ATOM 723 C C . GLY A 1 93 ? -16.527 -13.038 7.667 1.00 70.94 93 GLY A C 1
ATOM 724 O O . GLY A 1 93 ? -16.850 -13.284 8.831 1.00 70.94 93 GLY A O 1
ATOM 725 N N . LYS A 1 94 ? -15.501 -12.225 7.379 1.00 76.88 94 LYS A N 1
ATOM 726 C CA . LYS A 1 94 ? -14.704 -11.520 8.392 1.00 76.88 94 LYS A CA 1
ATOM 727 C C . LYS A 1 94 ? -14.813 -10.009 8.270 1.00 76.88 94 LYS A C 1
ATOM 729 O O . LYS A 1 94 ? -14.935 -9.448 7.190 1.00 76.88 94 LYS A O 1
ATOM 734 N N . LYS A 1 95 ? -14.647 -9.341 9.410 1.00 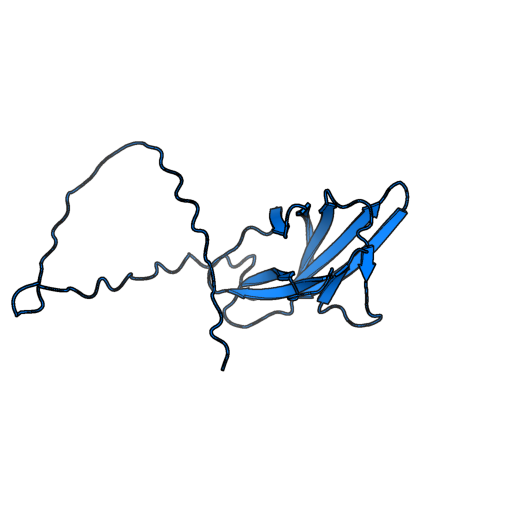81.00 95 LYS A N 1
ATOM 735 C CA . LYS A 1 95 ? -14.458 -7.890 9.493 1.00 81.00 95 LYS A CA 1
ATOM 736 C C . LYS A 1 95 ? -12.988 -7.507 9.262 1.00 81.00 95 LYS A C 1
ATOM 738 O O . LYS A 1 95 ? -12.387 -6.838 10.102 1.00 81.00 95 LYS A O 1
ATOM 743 N N . GLU A 1 96 ? -12.387 -8.028 8.187 1.00 84.69 96 GLU A N 1
ATOM 744 C CA . GLU A 1 96 ? -10.959 -7.880 7.869 1.00 84.69 96 GLU A CA 1
ATOM 745 C C . GLU A 1 96 ? -10.715 -7.700 6.358 1.00 84.69 96 GLU A C 1
ATOM 747 O O . GLU A 1 96 ? -11.323 -8.378 5.530 1.00 84.69 96 GLU A O 1
ATOM 752 N N . VAL A 1 97 ? -9.779 -6.811 6.009 1.00 84.62 97 VAL A N 1
ATOM 753 C CA . VAL A 1 97 ? -9.330 -6.519 4.637 1.00 84.62 97 VAL A CA 1
ATOM 754 C C . VAL A 1 97 ? -7.809 -6.532 4.612 1.00 84.62 97 VAL A C 1
ATOM 756 O O . VAL A 1 97 ? -7.159 -5.801 5.358 1.00 84.62 97 VAL A O 1
ATOM 759 N N . ASP A 1 98 ? -7.228 -7.335 3.734 1.00 86.00 98 ASP A N 1
ATOM 760 C CA . ASP A 1 98 ? -5.787 -7.427 3.552 1.00 86.00 98 ASP A CA 1
ATOM 761 C C . ASP A 1 98 ? -5.319 -6.513 2.407 1.00 86.00 98 ASP A C 1
ATOM 763 O O . ASP A 1 98 ? -5.770 -6.648 1.272 1.00 86.00 98 ASP A O 1
ATOM 767 N N . LEU A 1 99 ? -4.373 -5.613 2.691 1.00 86.50 99 LEU A N 1
ATOM 768 C CA . LEU A 1 99 ? -3.538 -4.960 1.686 1.00 86.50 99 LEU A CA 1
ATOM 769 C C . LEU A 1 99 ? -2.341 -5.872 1.417 1.00 86.50 99 LEU A C 1
ATOM 771 O O . LEU A 1 99 ? -1.495 -6.062 2.296 1.00 86.50 99 LEU A O 1
ATOM 775 N N . VAL A 1 100 ? -2.272 -6.431 0.211 1.00 88.12 100 VAL A N 1
ATOM 776 C CA . VAL A 1 100 ? -1.202 -7.343 -0.222 1.00 88.12 100 VAL A CA 1
ATOM 777 C C . VAL A 1 100 ? -0.575 -6.882 -1.523 1.00 88.12 100 VAL A C 1
ATOM 779 O O . VAL A 1 100 ? -1.250 -6.329 -2.391 1.00 88.12 100 VAL A O 1
ATOM 782 N N . CYS A 1 101 ? 0.712 -7.165 -1.677 1.00 87.69 101 CYS A N 1
ATOM 783 C CA . CYS A 1 101 ? 1.417 -6.936 -2.927 1.00 87.69 101 CYS A CA 1
ATOM 784 C C . CYS A 1 101 ? 0.892 -7.831 -4.051 1.00 87.69 101 CYS A C 1
ATOM 786 O O . CYS A 1 101 ? 0.637 -9.021 -3.860 1.00 87.69 101 CYS A O 1
ATOM 788 N N . ASP A 1 102 ? 0.752 -7.238 -5.227 1.00 87.12 102 ASP A N 1
ATOM 789 C CA . ASP A 1 102 ? 0.199 -7.860 -6.419 1.00 87.12 102 ASP A CA 1
ATOM 790 C C . ASP A 1 102 ? 0.947 -7.356 -7.666 1.00 87.12 102 ASP A C 1
ATOM 792 O O . ASP A 1 102 ? 1.664 -6.351 -7.611 1.00 87.12 102 ASP A O 1
ATOM 796 N N . TYR A 1 103 ? 0.847 -8.091 -8.775 1.00 88.31 103 TYR A N 1
ATOM 797 C CA . TYR A 1 103 ? 1.739 -7.938 -9.926 1.00 88.31 103 TYR A CA 1
ATOM 798 C C . TYR A 1 103 ? 0.998 -8.084 -11.254 1.00 88.31 103 TYR A C 1
ATOM 800 O O . TYR A 1 103 ? 0.350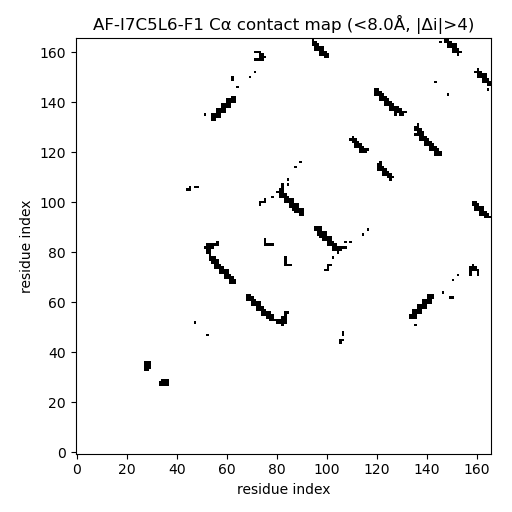 -9.102 -11.493 1.00 88.31 103 TYR A O 1
ATOM 808 N N . VAL A 1 104 ? 1.131 -7.087 -12.129 1.00 84.88 104 VAL A N 1
ATOM 809 C CA . VAL A 1 104 ? 0.459 -7.026 -13.439 1.00 84.88 104 VAL A CA 1
ATOM 810 C C . VAL A 1 104 ? 1.400 -6.543 -14.539 1.00 84.88 104 VAL A C 1
ATOM 812 O O . VAL A 1 104 ? 2.387 -5.859 -14.275 1.00 84.88 104 VAL A O 1
ATOM 815 N N . GLU A 1 105 ? 1.068 -6.877 -15.783 1.00 83.50 105 GLU A N 1
ATOM 816 C CA . GLU A 1 105 ? 1.804 -6.445 -16.980 1.00 83.50 105 GLU A CA 1
ATOM 817 C C . GLU A 1 105 ? 1.391 -5.040 -17.470 1.00 83.50 105 GLU A C 1
ATOM 819 O O . GLU A 1 105 ? 2.111 -4.419 -18.245 1.00 83.50 105 GLU A O 1
ATOM 824 N N . GLU A 1 106 ? 0.261 -4.517 -16.986 1.00 81.56 106 GLU A N 1
ATOM 825 C CA . GLU A 1 106 ? -0.332 -3.217 -17.349 1.00 81.56 106 GLU A CA 1
ATOM 826 C C . GLU A 1 106 ? -0.189 -2.235 -16.171 1.00 81.56 106 GLU A C 1
ATOM 828 O O . GLU A 1 106 ? -0.367 -2.629 -15.014 1.00 81.56 106 GLU A O 1
ATOM 833 N N . LYS A 1 107 ? 0.148 -0.963 -16.415 1.00 79.62 107 LYS A N 1
ATOM 834 C CA . LYS A 1 107 ? 0.406 0.004 -15.341 1.00 79.62 107 LYS A CA 1
ATOM 835 C C . LYS A 1 107 ? -0.895 0.365 -14.628 1.00 79.62 107 LYS A C 1
ATOM 837 O O . LYS A 1 107 ? -1.895 0.717 -15.246 1.00 79.62 107 LYS A O 1
ATOM 842 N N . LYS A 1 108 ? -0.865 0.351 -13.296 1.00 76.75 108 LYS A N 1
ATOM 843 C CA . LYS A 1 108 ? -1.959 0.859 -12.457 1.00 76.75 108 LYS A CA 1
ATOM 844 C C . LYS A 1 108 ? -1.596 2.207 -11.852 1.00 76.75 108 LYS A C 1
ATOM 846 O O . LYS A 1 108 ? -0.436 2.450 -11.518 1.00 76.75 108 LYS A O 1
ATOM 851 N N . ASP A 1 109 ? -2.596 3.069 -11.692 1.00 74.69 109 ASP A N 1
ATOM 852 C CA . ASP A 1 109 ? -2.445 4.277 -10.887 1.00 74.69 109 ASP A CA 1
ATOM 853 C C . ASP A 1 109 ? -2.326 3.878 -9.408 1.00 74.69 109 ASP A C 1
ATOM 855 O O . ASP A 1 109 ? -3.203 3.220 -8.849 1.00 74.69 109 ASP 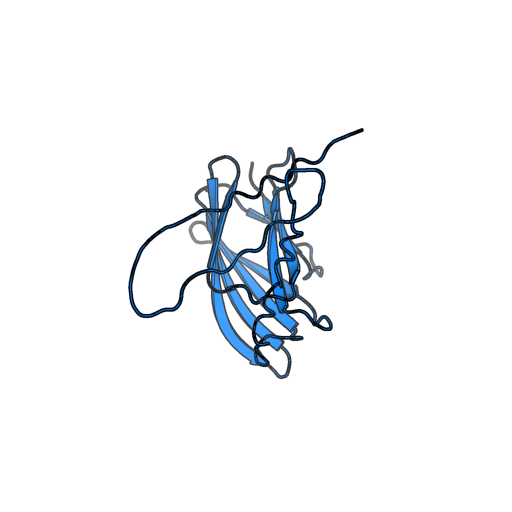A O 1
ATOM 859 N N . LEU A 1 110 ? -1.201 4.247 -8.797 1.00 71.38 110 LEU A N 1
ATOM 860 C CA . LEU A 1 110 ? -0.901 4.007 -7.386 1.00 71.38 110 LEU A CA 1
ATOM 861 C C . LEU A 1 110 ? -1.341 5.175 -6.495 1.00 71.38 110 LEU A C 1
ATOM 863 O O . LEU A 1 110 ? -1.326 5.046 -5.275 1.00 71.38 110 LEU A O 1
ATOM 867 N N . GLY A 1 111 ? -1.683 6.326 -7.083 1.00 74.19 111 GLY A N 1
ATOM 868 C CA . GLY A 1 111 ? -1.948 7.560 -6.356 1.00 74.19 111 GLY A CA 1
ATOM 869 C C . GLY A 1 111 ? -3.230 7.503 -5.534 1.00 74.19 111 GLY A C 1
ATOM 870 O O . GLY A 1 111 ? -3.261 8.044 -4.428 1.00 74.19 111 GLY A O 1
ATOM 871 N N . LYS A 1 112 ? -4.285 6.850 -6.044 1.00 76.94 112 LYS A N 1
ATOM 872 C CA . LYS A 1 112 ? -5.573 6.698 -5.347 1.00 76.94 112 LYS A CA 1
ATOM 873 C C . LYS A 1 112 ? -6.215 5.344 -5.634 1.00 76.94 112 LYS A C 1
ATOM 875 O O . LYS A 1 112 ? -6.335 4.931 -6.780 1.00 76.94 112 LYS A O 1
ATOM 880 N N . THR A 1 113 ? -6.703 4.684 -4.591 1.00 81.56 113 THR A N 1
ATOM 881 C CA . THR A 1 113 ? -7.534 3.478 -4.695 1.00 81.56 113 THR A CA 1
ATOM 882 C C . THR A 1 113 ? -8.697 3.604 -3.720 1.00 81.56 113 THR A C 1
ATOM 884 O O . THR A 1 113 ? -8.478 3.832 -2.533 1.00 81.56 113 THR A O 1
ATOM 887 N N . GLU A 1 114 ? -9.928 3.462 -4.206 1.00 80.75 114 GLU A N 1
ATOM 888 C CA . GLU A 1 114 ? -11.142 3.431 -3.386 1.00 80.75 114 GLU A CA 1
ATOM 889 C C . GLU A 1 114 ? -11.870 2.106 -3.619 1.00 80.75 114 GLU A C 1
ATOM 891 O O . GLU A 1 114 ? -12.028 1.679 -4.762 1.00 80.75 114 GLU A O 1
ATOM 896 N N . VAL A 1 115 ? -12.302 1.459 -2.536 1.00 77.31 115 VAL A N 1
ATOM 897 C CA . VAL A 1 115 ? -13.103 0.232 -2.570 1.00 77.31 115 VAL A CA 1
ATOM 898 C C . VAL A 1 115 ? -14.284 0.395 -1.616 1.00 77.31 115 VAL A C 1
ATOM 900 O O . VAL A 1 115 ? -14.118 0.855 -0.482 1.00 77.31 115 VAL A O 1
ATOM 903 N N . ASP A 1 116 ? -15.476 0.037 -2.090 1.00 78.69 116 ASP A N 1
ATOM 904 C CA . ASP A 1 116 ? -16.673 -0.120 -1.263 1.00 78.69 116 ASP A CA 1
ATOM 905 C C . ASP A 1 116 ? -16.763 -1.579 -0.818 1.00 78.69 116 ASP A C 1
ATOM 907 O O . ASP A 1 116 ? -16.665 -2.492 -1.640 1.00 78.69 116 ASP A O 1
ATOM 911 N N . LEU A 1 117 ? -16.890 -1.787 0.485 1.00 73.25 117 LEU A N 1
ATOM 912 C CA . LEU A 1 117 ? -16.855 -3.093 1.119 1.00 73.25 117 LEU A CA 1
ATOM 913 C C . LEU A 1 117 ? -18.082 -3.189 2.022 1.00 73.25 117 LEU A C 1
ATOM 915 O O . LEU A 1 117 ? -18.106 -2.640 3.121 1.00 73.25 117 LEU A O 1
ATOM 919 N N . GLY A 1 118 ? -19.154 -3.809 1.533 1.00 65.25 118 GLY A N 1
ATOM 920 C CA . GLY A 1 118 ? -20.372 -4.021 2.321 1.00 65.25 118 GLY A CA 1
ATOM 921 C C . GLY A 1 118 ? -20.995 -2.753 2.936 1.00 65.25 118 GLY A C 1
ATOM 922 O O . GLY A 1 118 ? -21.616 -2.850 3.995 1.00 65.25 118 GLY A O 1
ATOM 923 N N . GLY A 1 119 ? -20.836 -1.575 2.315 1.00 72.56 119 GLY A N 1
ATOM 924 C CA . GLY A 1 119 ? -21.443 -0.319 2.776 1.00 72.56 119 GLY A CA 1
ATOM 925 C C . GLY A 1 119 ? -20.548 0.587 3.632 1.00 72.56 119 GLY A C 1
ATOM 926 O O . GLY A 1 119 ? -21.030 1.594 4.154 1.00 72.56 119 GLY A O 1
ATOM 927 N N . TYR A 1 120 ? -19.254 0.286 3.769 1.00 77.56 120 TYR A N 1
ATOM 928 C CA . TYR A 1 120 ? -18.254 1.275 4.180 1.00 77.56 120 TYR A CA 1
ATOM 929 C C . TYR A 1 120 ? -17.162 1.392 3.115 1.00 77.56 120 TYR A C 1
ATOM 931 O O . TYR A 1 120 ? -16.828 0.438 2.414 1.00 77.56 120 TYR A O 1
ATOM 939 N N . LYS A 1 121 ? -16.594 2.592 2.992 1.00 84.06 121 LYS A N 1
ATOM 940 C CA . LYS A 1 121 ? -15.551 2.881 2.008 1.00 84.06 121 LYS A CA 1
ATOM 941 C C . LYS A 1 121 ? -14.181 2.818 2.655 1.00 84.06 121 LYS A C 1
ATOM 943 O O . LYS A 1 121 ? -13.997 3.318 3.769 1.00 84.06 121 LYS A O 1
ATOM 948 N N . VAL A 1 122 ? -13.219 2.251 1.938 1.00 84.81 122 VAL A N 1
ATOM 949 C CA . VAL A 1 122 ? -11.788 2.354 2.236 1.00 84.81 122 VAL A CA 1
ATOM 950 C C . VAL A 1 122 ? -11.129 3.056 1.062 1.00 84.81 122 VAL A C 1
ATOM 952 O O . VAL A 1 122 ? -11.225 2.604 -0.077 1.00 84.81 122 VAL A O 1
ATOM 955 N N . LYS A 1 123 ? -10.462 4.172 1.347 1.00 87.94 123 LYS A N 1
ATOM 956 C CA . LYS A 1 123 ? -9.762 4.990 0.362 1.00 87.94 123 LYS A CA 1
ATOM 957 C C . LYS A 1 123 ? -8.309 5.142 0.788 1.00 87.94 123 LYS A C 1
ATOM 959 O O . LYS A 1 123 ? -8.024 5.676 1.861 1.00 87.94 123 LYS A O 1
ATOM 964 N N . VAL A 1 124 ? -7.404 4.675 -0.062 1.00 88.56 124 VAL A N 1
ATOM 965 C CA . VAL A 1 124 ? -5.956 4.789 0.101 1.00 88.56 124 VAL A CA 1
ATOM 966 C C . VAL A 1 124 ? -5.456 5.848 -0.875 1.00 88.56 124 VAL A C 1
ATOM 968 O O . VAL A 1 124 ? -5.688 5.739 -2.078 1.00 88.56 124 VAL A O 1
ATOM 971 N N . GLU A 1 125 ? -4.795 6.883 -0.363 1.00 90.81 125 GLU A N 1
ATOM 972 C CA . GLU A 1 125 ? -4.151 7.923 -1.173 1.00 90.81 125 GLU A CA 1
ATOM 973 C C . GLU A 1 125 ? -2.648 7.901 -0.918 1.00 90.81 125 GLU A C 1
ATOM 975 O O . GLU A 1 125 ? -2.219 8.088 0.220 1.00 90.81 125 GLU A O 1
ATOM 980 N N . CYS A 1 126 ? -1.856 7.676 -1.965 1.00 89.50 126 CYS A N 1
ATOM 981 C CA . CYS A 1 126 ? -0.405 7.575 -1.884 1.00 89.50 126 CYS A CA 1
ATOM 982 C C . CYS A 1 126 ? 0.281 8.747 -2.588 1.00 89.50 126 CYS A C 1
ATOM 984 O O . CYS A 1 126 ? -0.002 9.053 -3.746 1.00 89.50 126 CYS A O 1
ATOM 986 N N . SER A 1 127 ? 1.235 9.372 -1.904 1.00 90.94 127 SER A N 1
ATOM 987 C CA . SER A 1 127 ? 2.164 10.345 -2.474 1.00 90.94 127 SER A CA 1
ATOM 988 C C . SER A 1 127 ? 3.535 9.705 -2.672 1.00 90.94 127 SER A C 1
ATOM 990 O O . SER A 1 127 ? 3.998 8.912 -1.851 1.00 90.94 127 SER A O 1
ATOM 992 N N . HIS A 1 128 ? 4.194 10.031 -3.783 1.00 91.44 128 HIS A N 1
ATOM 993 C CA . HIS A 1 128 ? 5.585 9.642 -4.012 1.00 91.44 128 HIS A CA 1
ATOM 994 C C . HIS A 1 128 ? 6.492 10.452 -3.081 1.00 91.44 128 HIS A C 1
ATOM 996 O O . HIS A 1 128 ? 6.394 11.678 -3.041 1.00 91.44 128 HIS A O 1
ATOM 1002 N N . THR A 1 129 ? 7.349 9.774 -2.316 1.00 91.19 129 THR A N 1
ATOM 1003 C CA . THR A 1 129 ? 8.253 10.409 -1.336 1.00 91.19 129 THR A CA 1
ATOM 1004 C C . THR A 1 129 ? 9.718 10.393 -1.761 1.00 91.19 129 THR A C 1
ATOM 1006 O O . THR A 1 129 ? 10.554 10.999 -1.093 1.00 91.19 129 THR A O 1
ATOM 1009 N N . GLY A 1 130 ? 10.033 9.746 -2.885 1.00 89.00 130 GLY A N 1
ATOM 1010 C CA . GLY A 1 130 ? 11.364 9.721 -3.481 1.00 89.00 130 GLY A CA 1
ATOM 1011 C C . GLY A 1 130 ? 11.813 8.322 -3.893 1.00 89.00 130 GLY A C 1
ATOM 1012 O O . GLY A 1 130 ? 11.174 7.310 -3.601 1.00 89.00 130 GLY A O 1
ATOM 1013 N N . ASP A 1 131 ? 12.956 8.267 -4.566 1.00 91.56 131 ASP A N 1
ATOM 1014 C CA . ASP A 1 131 ? 13.513 7.042 -5.137 1.00 91.56 131 ASP A CA 1
ATOM 1015 C C . ASP A 1 131 ? 14.837 6.661 -4.478 1.00 91.56 131 ASP A C 1
ATOM 1017 O O . ASP A 1 131 ? 15.574 7.501 -3.963 1.00 91.56 131 ASP A O 1
ATOM 1021 N N . THR A 1 132 ? 15.167 5.372 -4.499 1.00 88.88 132 THR A N 1
ATOM 1022 C CA . THR A 1 132 ? 16.471 4.875 -4.051 1.00 88.88 132 THR A CA 1
ATOM 1023 C C . THR A 1 132 ? 16.893 3.707 -4.932 1.00 88.88 132 THR A C 1
ATOM 1025 O O . THR A 1 132 ? 16.442 2.580 -4.746 1.00 88.88 132 THR A O 1
ATOM 1028 N N . ASN A 1 133 ? 17.771 3.964 -5.904 1.00 87.56 133 ASN A N 1
ATOM 1029 C CA . ASN A 1 133 ? 18.205 2.981 -6.904 1.00 87.56 133 ASN A CA 1
ATOM 1030 C C . ASN A 1 133 ? 17.009 2.351 -7.654 1.00 87.56 133 ASN A C 1
ATOM 1032 O O . ASN A 1 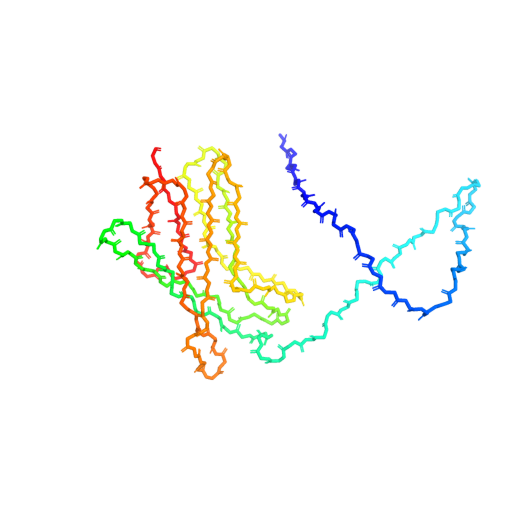133 ? 16.315 3.039 -8.397 1.00 87.56 133 ASN A O 1
ATOM 1036 N N . GLU A 1 134 ? 16.752 1.053 -7.461 1.00 88.69 134 GLU A N 1
ATOM 1037 C CA . GLU A 1 134 ? 15.619 0.329 -8.061 1.00 88.69 134 GLU A CA 1
ATOM 1038 C C . GLU A 1 134 ? 14.337 0.336 -7.204 1.00 88.69 134 GLU A C 1
ATOM 1040 O O . GLU A 1 134 ? 13.396 -0.398 -7.505 1.00 88.69 134 GLU A O 1
ATOM 1045 N N . ILE A 1 135 ? 14.299 1.140 -6.137 1.00 92.19 135 ILE A N 1
ATOM 1046 C CA . ILE A 1 135 ? 13.197 1.196 -5.171 1.00 92.19 135 ILE A CA 1
ATOM 1047 C C . ILE A 1 135 ? 12.422 2.507 -5.331 1.00 92.19 135 ILE A C 1
ATOM 1049 O O . ILE A 1 135 ? 13.012 3.592 -5.304 1.00 92.19 135 ILE A O 1
ATOM 1053 N N . LYS A 1 136 ? 11.096 2.402 -5.436 1.00 91.25 136 LYS A N 1
ATOM 1054 C CA . LYS A 1 136 ? 10.144 3.519 -5.372 1.00 91.25 136 LYS A CA 1
ATOM 1055 C C . LYS A 1 136 ? 9.551 3.617 -3.976 1.00 91.25 136 LYS A C 1
ATOM 1057 O O . LYS A 1 136 ? 9.036 2.622 -3.468 1.00 91.25 136 LYS A O 1
ATOM 1062 N N . ASN A 1 137 ? 9.594 4.796 -3.361 1.00 92.38 137 ASN A N 1
ATOM 1063 C CA . ASN A 1 137 ? 9.037 5.007 -2.026 1.00 92.38 137 ASN A CA 1
ATOM 1064 C C . ASN A 1 137 ? 7.774 5.868 -2.097 1.00 92.38 137 ASN A C 1
ATOM 1066 O O . ASN A 1 137 ? 7.721 6.887 -2.790 1.00 92.38 137 ASN A O 1
ATOM 1070 N N . TYR A 1 138 ? 6.759 5.445 -1.353 1.00 92.56 138 TYR A N 1
ATOM 1071 C CA . TYR A 1 138 ? 5.472 6.109 -1.243 1.00 92.56 138 TYR A CA 1
ATOM 1072 C C . TYR A 1 138 ? 5.052 6.223 0.216 1.00 92.56 138 TYR A C 1
ATOM 1074 O O . TYR A 1 138 ? 5.285 5.321 1.021 1.00 92.56 138 TYR A O 1
ATOM 1082 N N . GLU A 1 139 ? 4.355 7.301 0.541 1.00 93.50 139 GLU A N 1
ATOM 1083 C CA . GLU A 1 139 ? 3.603 7.430 1.782 1.00 93.50 139 GLU A CA 1
ATOM 1084 C C . GLU A 1 139 ? 2.113 7.366 1.460 1.00 93.50 139 GLU A C 1
ATOM 1086 O O . GLU A 1 139 ? 1.624 8.126 0.630 1.00 93.50 139 GLU A O 1
ATOM 1091 N N . CYS A 1 140 ? 1.393 6.449 2.103 1.00 91.00 140 CYS A N 1
ATOM 1092 C CA . CYS A 1 140 ? -0.010 6.175 1.820 1.00 91.00 140 CYS A CA 1
ATOM 1093 C C . CYS A 1 140 ? -0.869 6.462 3.045 1.00 91.00 140 CYS A C 1
ATOM 1095 O O . CYS A 1 140 ? -0.674 5.863 4.100 1.00 91.00 140 CYS A O 1
ATOM 1097 N N . THR A 1 141 ? -1.865 7.330 2.899 1.00 91.75 141 THR A N 1
ATOM 1098 C CA . THR A 1 141 ? -2.876 7.569 3.930 1.00 91.75 141 THR A CA 1
ATOM 1099 C C . THR A 1 141 ? -4.093 6.699 3.650 1.00 91.75 141 THR A C 1
ATOM 1101 O O . THR A 1 141 ? -4.716 6.808 2.595 1.00 91.75 141 THR A O 1
ATOM 1104 N N . VAL A 1 142 ? -4.439 5.842 4.607 1.00 90.06 142 VAL A N 1
ATOM 1105 C CA . VAL A 1 142 ? -5.673 5.057 4.617 1.00 90.06 142 VAL A CA 1
ATOM 1106 C C . VAL A 1 142 ? -6.748 5.869 5.332 1.00 90.06 142 VAL A C 1
ATOM 1108 O O . VAL A 1 142 ? -6.583 6.270 6.484 1.00 90.06 142 VAL A O 1
ATOM 1111 N N . THR A 1 143 ? -7.865 6.090 4.648 1.00 88.25 143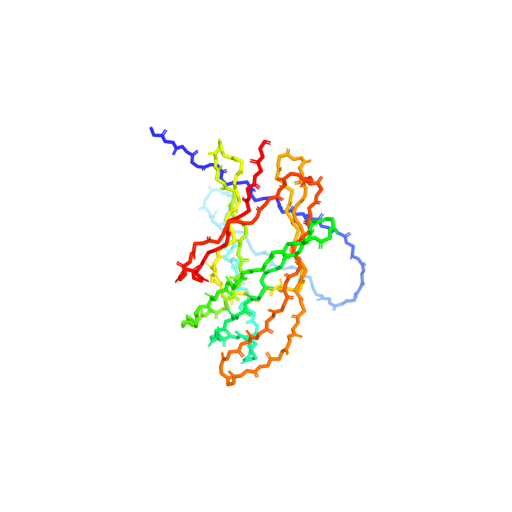 THR A N 1
ATOM 1112 C CA . THR A 1 143 ? -9.061 6.752 5.177 1.00 88.25 143 THR A CA 1
ATOM 1113 C C . THR A 1 143 ? -10.267 5.833 5.019 1.00 88.25 143 THR A C 1
ATOM 1115 O O . THR A 1 143 ? -10.330 5.022 4.093 1.00 88.25 143 THR A O 1
ATOM 1118 N N . THR A 1 144 ? -11.228 5.925 5.935 1.00 86.75 144 THR A N 1
ATOM 1119 C CA . THR A 1 144 ? -12.435 5.096 5.892 1.00 86.75 144 THR A CA 1
ATOM 1120 C C . THR A 1 144 ? -13.629 5.797 6.529 1.00 86.75 144 THR A C 1
ATOM 1122 O O . THR A 1 144 ? -13.468 6.646 7.404 1.00 86.75 144 THR A O 1
ATOM 1125 N N . THR A 1 145 ? -14.837 5.413 6.115 1.00 84.81 145 THR A N 1
ATOM 1126 C CA . THR A 1 145 ? -16.088 5.809 6.776 1.00 84.81 145 THR A CA 1
ATOM 1127 C C . THR A 1 145 ? -16.402 4.980 8.030 1.00 84.81 145 THR A C 1
ATOM 1129 O O . THR A 1 145 ? -17.360 5.294 8.734 1.00 84.81 145 THR A O 1
ATOM 1132 N N . LYS A 1 146 ? -15.615 3.936 8.335 1.00 84.62 146 LYS A N 1
ATOM 1133 C CA . LYS A 1 146 ? -15.815 3.025 9.475 1.00 84.62 146 LYS A CA 1
ATOM 1134 C C . LYS A 1 146 ? -14.946 3.449 10.680 1.00 84.62 146 LYS A C 1
ATOM 1136 O O . LYS A 1 146 ? -13.748 3.165 10.689 1.00 84.62 146 LYS A O 1
ATOM 1141 N N . PRO A 1 147 ? -15.499 4.113 11.715 1.00 80.12 147 PRO A N 1
ATOM 1142 C CA . PRO A 1 147 ? -14.702 4.769 12.761 1.00 80.12 147 PRO A CA 1
ATOM 1143 C C . PRO A 1 147 ? -13.983 3.795 13.706 1.00 80.12 147 PRO A C 1
ATOM 1145 O O . PRO A 1 147 ? -13.021 4.165 14.373 1.00 80.12 147 PRO A O 1
ATOM 1148 N N . ASP A 1 148 ? -14.436 2.548 13.804 1.00 85.50 148 ASP A N 1
ATOM 1149 C CA . ASP A 1 148 ? -13.847 1.476 14.612 1.00 85.50 148 ASP A CA 1
ATOM 1150 C C . ASP A 1 148 ? -12.765 0.661 13.879 1.00 85.50 148 ASP A C 1
ATOM 1152 O O . ASP A 1 148 ? -12.165 -0.231 14.485 1.00 85.50 148 ASP A O 1
ATOM 1156 N N . MET A 1 149 ? -12.465 1.000 12.618 1.00 87.00 149 MET A N 1
ATOM 1157 C CA . MET A 1 149 ? -11.387 0.367 11.863 1.00 87.00 149 MET A CA 1
ATOM 1158 C C . MET A 1 149 ? -10.012 0.636 12.487 1.00 87.00 149 MET A C 1
ATOM 1160 O O . MET A 1 149 ? -9.704 1.729 12.967 1.00 87.00 149 MET A O 1
ATOM 1164 N N . GLN A 1 150 ? -9.186 -0.400 12.471 1.00 87.94 150 GLN A N 1
ATOM 1165 C CA . GLN A 1 150 ? -7.845 -0.470 13.029 1.00 87.94 150 GLN A CA 1
ATOM 1166 C C . GLN A 1 150 ? -6.912 -1.163 12.035 1.00 87.94 150 GLN A C 1
ATOM 1168 O O . GLN A 1 150 ? -7.352 -1.876 11.135 1.00 87.94 150 GLN A O 1
ATOM 1173 N N . LEU A 1 151 ? -5.609 -0.965 12.217 1.00 87.25 151 LEU A N 1
ATOM 1174 C CA . LEU A 1 151 ? -4.565 -1.527 11.369 1.00 87.25 151 LEU A CA 1
ATOM 1175 C C . LEU A 1 151 ? -3.756 -2.535 12.196 1.00 87.25 151 LEU A C 1
ATOM 1177 O O . LEU A 1 151 ? -3.142 -2.174 13.199 1.00 87.25 151 LEU A O 1
ATOM 1181 N N . ARG A 1 152 ? -3.774 -3.808 11.790 1.00 85.44 152 ARG A N 1
ATOM 1182 C CA . ARG A 1 152 ? -2.982 -4.889 12.384 1.00 85.44 152 ARG A CA 1
ATOM 1183 C C . ARG A 1 152 ? -1.701 -5.060 11.580 1.00 85.44 152 ARG A C 1
ATOM 1185 O O . ARG A 1 152 ? -1.735 -5.426 10.406 1.00 85.44 152 ARG A O 1
ATOM 1192 N N . VAL A 1 153 ? -0.578 -4.843 12.253 1.00 74.81 153 VAL A N 1
ATOM 1193 C CA . VAL A 1 153 ? 0.763 -5.157 11.753 1.00 74.81 153 VAL A CA 1
ATOM 1194 C C . VAL A 1 153 ? 1.238 -6.418 12.450 1.00 74.81 153 VAL A C 1
ATOM 1196 O O . VAL A 1 153 ? 1.100 -6.541 13.668 1.00 74.81 153 VAL A O 1
ATOM 1199 N N . LYS A 1 154 ? 1.830 -7.346 11.703 1.00 71.38 154 LYS A N 1
ATOM 1200 C CA . LYS A 1 154 ? 2.608 -8.428 12.296 1.00 71.38 154 LYS A CA 1
ATOM 1201 C C . LYS A 1 154 ? 4.069 -7.965 12.349 1.00 71.38 154 LYS A C 1
ATOM 1203 O O . LYS A 1 154 ? 4.623 -7.652 11.297 1.00 71.38 154 LYS A O 1
ATOM 1208 N N . PRO A 1 155 ? 4.706 -7.891 13.534 1.00 63.88 155 PRO A N 1
ATOM 1209 C CA . PRO A 1 155 ? 6.112 -7.518 13.631 1.00 63.88 155 PRO A CA 1
ATOM 1210 C C . PRO A 1 155 ? 6.972 -8.382 12.699 1.00 63.88 155 PRO A C 1
ATOM 1212 O O . PRO A 1 155 ? 6.797 -9.601 12.650 1.00 63.88 155 PRO A O 1
ATOM 1215 N N . SER A 1 156 ? 7.872 -7.734 11.958 1.00 70.56 156 SER A N 1
ATOM 1216 C CA . SER A 1 156 ? 8.760 -8.340 10.950 1.00 70.56 156 SER A CA 1
ATOM 1217 C C . SER A 1 156 ? 8.108 -8.869 9.661 1.00 70.56 156 SER A C 1
ATOM 1219 O O . SER A 1 156 ? 8.833 -9.370 8.807 1.00 70.56 156 SER A O 1
ATOM 1221 N N . ASP A 1 157 ? 6.792 -8.741 9.466 1.00 80.44 157 ASP A N 1
ATOM 1222 C CA . ASP A 1 157 ? 6.123 -9.102 8.208 1.00 80.44 157 ASP A CA 1
ATOM 1223 C C . ASP A 1 157 ? 5.715 -7.832 7.451 1.00 80.44 157 ASP A C 1
ATOM 1225 O O . ASP A 1 157 ? 4.712 -7.194 7.761 1.00 80.44 157 ASP A O 1
ATOM 1229 N N . THR A 1 158 ? 6.530 -7.437 6.473 1.00 85.19 158 THR A N 1
ATOM 1230 C CA . THR A 1 158 ? 6.294 -6.251 5.635 1.00 85.19 158 THR A CA 1
ATOM 1231 C C . THR A 1 158 ? 5.534 -6.579 4.347 1.00 85.19 158 THR A C 1
ATOM 1233 O O . THR A 1 158 ? 5.324 -5.693 3.526 1.00 85.19 158 THR A O 1
ATOM 1236 N N . SER A 1 159 ? 5.113 -7.833 4.146 1.00 83.06 159 SER A N 1
ATOM 1237 C CA . SER A 1 159 ? 4.461 -8.285 2.905 1.00 83.06 159 SER A CA 1
ATOM 1238 C C . SER A 1 159 ? 2.947 -8.042 2.869 1.00 83.06 159 SER A C 1
ATOM 1240 O O . SER A 1 159 ? 2.326 -8.129 1.805 1.00 83.06 159 SER A O 1
ATOM 1242 N N . LYS A 1 160 ? 2.347 -7.747 4.031 1.00 87.31 160 LYS A N 1
ATOM 1243 C CA . LYS A 1 160 ? 0.902 -7.586 4.201 1.00 87.31 160 LYS A CA 1
ATOM 1244 C C . LYS A 1 160 ? 0.555 -6.624 5.333 1.00 87.31 160 LYS A C 1
ATOM 1246 O O . LYS A 1 160 ? 1.149 -6.679 6.406 1.00 87.31 160 LYS A O 1
ATOM 1251 N N . VAL A 1 161 ? -0.487 -5.823 5.125 1.00 89.81 161 VAL A N 1
ATOM 1252 C CA . VAL A 1 161 ? -1.118 -4.994 6.162 1.00 89.81 161 VAL A CA 1
ATOM 1253 C C . VAL A 1 161 ? -2.597 -5.354 6.249 1.00 89.81 161 VAL A C 1
ATOM 1255 O O . VAL A 1 161 ? -3.281 -5.327 5.233 1.00 89.81 161 VAL A O 1
ATOM 1258 N N . THR A 1 162 ? -3.114 -5.675 7.436 1.00 89.50 162 THR A N 1
ATOM 1259 C CA . THR A 1 162 ? -4.536 -6.028 7.609 1.00 89.50 162 THR A CA 1
ATOM 1260 C C . THR A 1 162 ? -5.294 -4.876 8.264 1.00 89.50 162 THR A C 1
ATOM 1262 O O . THR A 1 162 ? -4.965 -4.470 9.377 1.00 89.50 162 THR A O 1
ATOM 1265 N N . LEU A 1 163 ? -6.339 -4.372 7.614 1.00 88.12 163 LEU A N 1
ATOM 1266 C CA . LEU A 1 163 ? -7.347 -3.506 8.228 1.00 88.12 163 LEU A CA 1
ATOM 1267 C C . LEU A 1 163 ? -8.439 -4.380 8.857 1.00 88.12 163 LEU A C 1
ATOM 1269 O O . LEU A 1 163 ? -8.847 -5.369 8.256 1.00 88.12 163 LEU A O 1
ATOM 1273 N N . TYR A 1 164 ? -8.918 -4.043 10.053 1.00 88.00 164 TYR A N 1
ATOM 1274 C CA . TYR A 1 164 ? -9.961 -4.810 10.749 1.00 88.00 164 TYR A CA 1
ATOM 1275 C C . TYR A 1 164 ? -10.860 -3.916 11.607 1.00 88.00 164 TYR A C 1
ATOM 1277 O O . TYR A 1 164 ? -10.441 -2.839 12.022 1.00 88.00 164 TYR A O 1
ATOM 1285 N N . TRP A 1 165 ? -12.089 -4.346 11.884 1.00 86.25 165 TRP A N 1
ATOM 1286 C CA . TRP A 1 165 ? -13.072 -3.602 12.690 1.00 86.25 165 TRP A CA 1
ATOM 1287 C C . TRP A 1 165 ? -13.984 -4.559 13.480 1.00 86.25 165 TRP A C 1
ATOM 1289 O O . TRP A 1 165 ? -13.825 -5.778 13.380 1.00 86.25 165 TRP A O 1
ATOM 1299 N N . GLN A 1 166 ? -14.904 -4.034 14.302 1.00 74.69 166 GLN A N 1
ATOM 1300 C CA . GLN A 1 166 ? -15.753 -4.844 15.197 1.00 74.69 166 GLN A CA 1
ATOM 1301 C C . GLN A 1 166 ? -17.257 -4.700 14.939 1.00 74.69 166 GLN A C 1
ATOM 1303 O O . GLN A 1 166 ? -17.690 -3.995 13.991 1.00 74.69 166 GLN A O 1
#

Foldseek 3Di:
DDDDDDDPPDDDDDDDDDDDDDDDDDDFDDDPPGGDDPPPVPPPQDPDDPLFAQFKEKEWEWEDADPDIDTAIAIAHGDHQWGKAWDWADDPPFQKIKTAIDTDNDDDDRQWDWDDDPHKIWIKGWDFPDDDVRYTYIYIYIDMPANQKDWDDDPPDNRMIMIGGD

Mean predicted aligned error: 14.58 Å

Organism: Mycoplasma haematolamae (strain Purdue) (NCBI:txid1212765)

pLDDT: mean 71.66, std 21.88, range [26.39, 94.06]

Secondary structure (DSSP, 8-state):
------------------------------TTTT----------PPPP-TTTTT-EEEEEEEEEETTEEEEEEEEE---TT-EEEEEEEEPTTSSEEEEEEEEESS----SEEEEEETTEEEEEEEEEEEEETTEEEEEEEEEES-TT-EEEPPTT--SEEEEE--